Protein AF-A0A973HXK4-F1 (afdb_monomer)

Mean predicted aligned error: 11.87 Å

Solvent-accessible surface area (backbone atoms only — not comparable to full-atom values): 10483 Å² total; per-residue (Å²): 135,85,83,80,81,80,81,79,77,77,79,73,70,78,64,62,76,74,54,63,66,42,50,54,52,41,62,72,42,43,33,91,56,16,32,76,101,72,24,48,94,81,41,47,44,59,59,42,60,71,43,42,71,75,34,64,66,68,57,58,49,52,52,51,50,43,65,72,67,59,71,58,45,56,92,96,50,64,58,73,52,72,67,58,47,53,51,26,52,55,50,49,55,54,47,53,50,54,39,54,73,55,42,91,81,63,93,65,84,86,66,83,49,52,72,29,64,75,49,44,41,49,52,43,27,74,75,68,72,46,89,62,73,49,73,83,61,44,80,85,62,68,64,58,100,89,40,50,75,50,54,95,70,28,67,79,45,73,69,54,53,54,35,52,51,67,71,74,108

Structure (mmCIF, N/CA/C/O backbone):
data_AF-A0A973HXK4-F1
#
_entry.id   AF-A0A973HXK4-F1
#
loop_
_atom_site.group_PDB
_atom_site.id
_atom_site.type_symbol
_atom_site.label_atom_id
_atom_site.label_alt_id
_atom_site.label_comp_id
_atom_site.label_asym_id
_atom_site.label_entity_id
_atom_site.label_seq_id
_atom_site.pdbx_PDB_ins_code
_atom_site.Cartn_x
_atom_site.Cartn_y
_atom_site.Cartn_z
_atom_site.occupancy
_atom_site.B_iso_or_equiv
_atom_site.auth_seq_id
_atom_site.auth_comp_id
_atom_site.auth_asym_id
_atom_site.auth_atom_id
_atom_site.pdbx_PDB_model_num
ATOM 1 N N . MET A 1 1 ? 48.357 20.409 18.835 1.00 41.31 1 MET A N 1
ATOM 2 C CA . MET A 1 1 ? 47.429 19.420 18.252 1.00 41.31 1 MET A CA 1
ATOM 3 C C . MET A 1 1 ? 46.027 19.791 18.703 1.00 41.31 1 MET A C 1
ATOM 5 O O . MET A 1 1 ? 45.687 19.548 19.850 1.00 41.31 1 MET A O 1
ATOM 9 N N . LEU A 1 2 ? 45.282 20.510 17.860 1.00 41.03 2 LEU A N 1
ATOM 10 C CA . LEU A 1 2 ? 43.918 20.956 18.152 1.00 41.03 2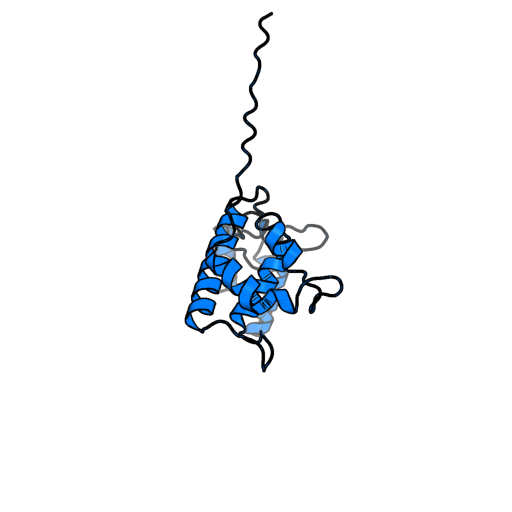 LEU A CA 1
ATOM 11 C C . LEU A 1 2 ? 42.960 19.812 17.804 1.00 41.03 2 LEU A C 1
ATOM 13 O O . LEU A 1 2 ? 42.792 19.491 16.630 1.00 41.03 2 LEU A O 1
ATOM 17 N N . ALA A 1 3 ? 42.384 19.173 18.819 1.00 43.53 3 ALA A N 1
ATOM 18 C CA . ALA A 1 3 ? 41.335 18.180 18.638 1.00 43.53 3 ALA A CA 1
ATOM 19 C C . ALA A 1 3 ? 40.039 18.906 18.246 1.00 43.53 3 ALA A C 1
ATOM 21 O O . ALA A 1 3 ? 39.42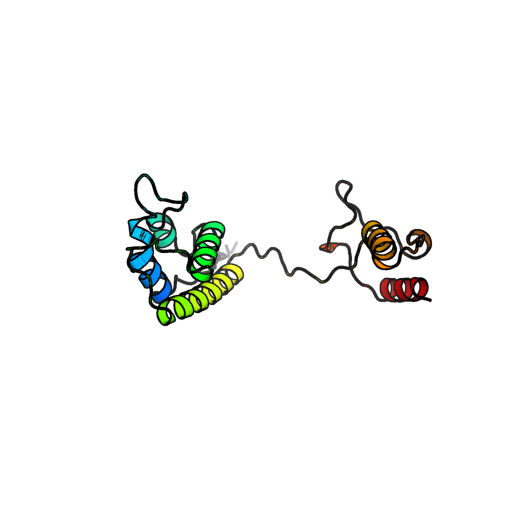6 19.578 19.072 1.00 43.53 3 ALA A O 1
ATOM 22 N N . SER A 1 4 ? 39.657 18.815 16.971 1.00 46.66 4 SER A N 1
ATOM 23 C CA . SER A 1 4 ? 38.332 19.241 16.515 1.00 46.66 4 SER A CA 1
ATOM 24 C C . SER A 1 4 ? 37.316 18.181 16.917 1.00 46.66 4 SER A C 1
ATOM 26 O O . SER A 1 4 ? 37.351 17.056 16.423 1.00 46.66 4 SER A O 1
ATOM 28 N N . LEU A 1 5 ? 36.430 18.549 17.838 1.00 48.84 5 LEU A N 1
ATOM 29 C CA . LEU A 1 5 ? 35.266 17.767 18.220 1.00 48.84 5 LEU A CA 1
ATOM 30 C C . LEU A 1 5 ? 34.224 17.910 17.098 1.00 48.84 5 LEU A C 1
ATOM 32 O O . LEU A 1 5 ? 33.599 18.959 16.960 1.00 48.84 5 LEU A O 1
ATOM 36 N N . VAL A 1 6 ? 34.077 16.887 16.255 1.00 49.81 6 VAL A N 1
ATOM 37 C CA . VAL A 1 6 ? 32.986 16.827 15.275 1.00 49.81 6 VAL A CA 1
ATOM 38 C C . VAL A 1 6 ? 31.720 16.443 16.034 1.00 49.81 6 VAL A C 1
ATOM 40 O O . VAL A 1 6 ? 31.573 15.308 16.480 1.00 49.81 6 VAL A O 1
ATOM 43 N N . LEU A 1 7 ? 30.825 17.412 16.219 1.00 44.09 7 LEU A N 1
ATOM 44 C CA . LEU A 1 7 ? 29.487 17.184 16.747 1.00 44.09 7 LEU A CA 1
ATOM 45 C C . LEU A 1 7 ? 28.665 16.506 15.642 1.00 44.09 7 LEU A C 1
ATOM 47 O O . LEU A 1 7 ? 28.187 17.165 14.721 1.00 44.09 7 LEU A O 1
ATOM 51 N N . ALA A 1 8 ? 28.558 15.179 15.691 1.00 45.34 8 ALA A N 1
ATOM 52 C CA . ALA A 1 8 ? 27.634 14.446 14.838 1.00 45.34 8 ALA A CA 1
ATOM 53 C C . ALA A 1 8 ? 26.208 14.753 15.314 1.00 45.34 8 ALA A C 1
ATOM 55 O O . ALA A 1 8 ? 25.745 14.200 16.309 1.00 45.34 8 ALA A O 1
ATOM 56 N N . ALA A 1 9 ? 25.527 15.676 14.635 1.00 42.88 9 ALA A N 1
ATOM 57 C CA . ALA A 1 9 ? 24.085 15.808 14.755 1.00 42.88 9 ALA A CA 1
ATOM 58 C C . ALA A 1 9 ? 23.460 14.533 14.174 1.00 42.88 9 ALA A C 1
ATOM 60 O O . ALA A 1 9 ? 23.413 14.348 12.959 1.00 42.88 9 ALA A O 1
ATOM 61 N N . THR A 1 10 ? 23.039 13.621 15.045 1.00 43.59 10 THR A N 1
ATOM 62 C CA . THR A 1 10 ? 22.142 12.531 14.672 1.00 43.59 10 THR A CA 1
ATOM 63 C C . THR A 1 10 ? 20.814 13.165 14.281 1.00 43.59 10 THR A C 1
ATOM 65 O O . THR A 1 10 ? 20.044 13.585 15.143 1.00 43.59 10 THR A O 1
ATOM 68 N N . LEU A 1 11 ? 20.575 13.298 12.978 1.00 45.41 11 LEU A N 1
ATOM 69 C CA . LEU A 1 11 ? 19.264 13.618 12.437 1.00 45.41 11 LEU A CA 1
ATOM 70 C C . LEU A 1 11 ? 18.391 12.376 12.657 1.00 45.41 11 LEU A C 1
ATOM 72 O O . LEU A 1 11 ? 18.353 11.484 11.816 1.00 45.41 11 LEU A O 1
ATOM 76 N N . THR A 1 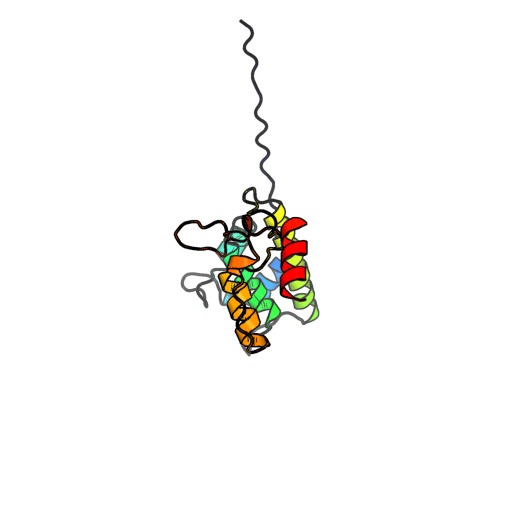12 ? 17.765 12.258 13.826 1.00 50.19 12 THR A N 1
ATOM 77 C CA . THR A 1 12 ? 16.632 11.346 13.979 1.00 50.19 12 THR A CA 1
ATOM 78 C C . THR A 1 12 ? 15.543 11.909 13.077 1.00 50.19 12 THR A C 1
ATOM 80 O O . THR A 1 12 ? 15.028 12.994 13.347 1.00 50.19 12 THR A O 1
ATOM 83 N N . ALA A 1 13 ? 15.273 11.249 11.951 1.00 57.16 13 ALA A N 1
ATOM 84 C CA . ALA A 1 13 ? 14.076 11.538 11.179 1.00 57.16 13 ALA A CA 1
ATOM 85 C C . ALA A 1 13 ? 12.895 11.251 12.110 1.00 57.16 13 ALA A C 1
ATOM 87 O O . ALA A 1 13 ? 12.653 10.100 12.462 1.00 57.16 13 ALA A O 1
ATOM 88 N N . ASP A 1 14 ? 12.256 12.310 12.598 1.00 76.62 14 ASP A N 1
ATOM 89 C CA . ASP A 1 14 ? 11.096 12.195 13.471 1.00 76.62 14 ASP A CA 1
ATOM 90 C C . ASP A 1 14 ? 9.957 11.679 12.590 1.00 76.62 14 ASP A C 1
ATOM 92 O O . ASP A 1 14 ? 9.516 12.369 11.663 1.00 76.62 14 ASP A O 1
ATOM 96 N N . LEU A 1 15 ? 9.577 10.414 12.776 1.00 86.56 15 LEU A N 1
ATOM 97 C CA . LEU A 1 15 ? 8.532 9.806 11.963 1.00 86.56 15 LEU A CA 1
ATOM 98 C C . LEU A 1 15 ? 7.206 10.539 12.232 1.00 86.56 15 LEU A C 1
ATOM 100 O O . LEU A 1 15 ? 6.942 10.951 13.365 1.00 86.56 15 LEU A O 1
ATOM 104 N N . PRO A 1 16 ? 6.351 10.730 11.212 1.00 90.69 16 PRO A N 1
ATOM 105 C CA . PRO A 1 16 ? 5.111 11.468 11.398 1.00 90.69 16 PRO A CA 1
ATOM 106 C C . PRO A 1 16 ? 4.200 10.737 12.398 1.00 90.69 16 PRO A C 1
ATOM 108 O O . PRO A 1 16 ? 4.017 9.523 12.274 1.00 90.69 16 PRO A O 1
ATOM 111 N N . PRO A 1 17 ? 3.566 11.439 13.353 1.00 93.19 17 PRO A N 1
ATOM 112 C CA . PRO A 1 17 ? 2.650 10.809 14.298 1.00 93.19 17 PRO A CA 1
ATOM 113 C C . PRO A 1 17 ? 1.375 10.326 13.596 1.00 93.19 17 PRO A C 1
ATOM 115 O O . PRO A 1 17 ? 0.920 10.937 12.623 1.00 93.19 17 PRO A O 1
ATOM 118 N N . LEU A 1 18 ? 0.776 9.249 14.114 1.00 95.38 18 LEU A N 1
ATOM 119 C CA . LEU A 1 18 ? -0.495 8.722 13.614 1.00 95.38 18 LEU A CA 1
ATOM 120 C C . LEU A 1 18 ? -1.599 9.800 13.711 1.00 95.38 18 LEU A C 1
ATOM 122 O O . LEU A 1 18 ? -1.752 10.423 14.765 1.00 95.38 18 LEU A O 1
ATOM 126 N N . PRO A 1 19 ? -2.408 10.030 12.657 1.00 96.56 19 PRO A N 1
ATOM 127 C CA . PRO A 1 19 ? -3.497 10.997 12.724 1.00 96.56 19 PRO A CA 1
ATOM 128 C C . PRO A 1 19 ? -4.550 10.583 13.759 1.00 96.56 19 PRO A C 1
ATOM 130 O O . PRO A 1 19 ? -5.057 9.462 13.709 1.00 96.56 19 PRO A O 1
ATOM 133 N N . SER A 1 20 ? -4.956 11.506 14.635 1.00 95.62 20 SER A N 1
ATOM 134 C CA . SER A 1 20 ? -5.909 11.219 15.721 1.00 95.62 20 SER A CA 1
ATOM 135 C C . SER A 1 20 ? -7.220 10.608 15.227 1.00 95.62 20 SER A C 1
ATOM 137 O O . SER A 1 20 ? -7.689 9.633 15.785 1.00 95.62 20 SER A O 1
ATOM 139 N N . GLN A 1 21 ? -7.762 11.097 14.112 1.00 94.62 21 GLN A N 1
ATOM 140 C CA . GLN A 1 21 ? -8.994 10.558 13.521 1.00 94.62 21 GLN A CA 1
ATOM 141 C C . GLN A 1 21 ? -8.857 9.090 13.087 1.00 94.62 21 GLN A C 1
ATOM 143 O O . GLN A 1 21 ? -9.827 8.338 13.145 1.00 94.62 21 GLN A O 1
ATOM 148 N N . VAL A 1 22 ? -7.665 8.674 12.641 1.00 97.12 22 VAL A N 1
ATOM 149 C CA . VAL A 1 22 ? -7.396 7.267 12.314 1.00 97.12 22 VAL A CA 1
ATOM 150 C C . VAL A 1 22 ? -7.372 6.449 13.602 1.00 97.12 22 VAL A C 1
ATOM 152 O O . VAL A 1 22 ? -8.038 5.419 13.666 1.00 97.12 22 VAL A O 1
ATOM 155 N N . ASN A 1 23 ? -6.683 6.945 14.635 1.00 96.81 23 ASN A N 1
ATOM 156 C CA . ASN A 1 23 ? -6.659 6.321 15.957 1.00 96.81 23 ASN A CA 1
ATOM 157 C C . ASN A 1 23 ? -8.074 6.152 16.534 1.00 96.81 23 ASN A C 1
ATOM 159 O O . ASN A 1 23 ? -8.469 5.044 16.877 1.00 96.81 23 ASN A O 1
ATOM 163 N N . ASP A 1 24 ? -8.877 7.217 16.533 1.00 96.31 24 ASP A N 1
ATOM 164 C CA . ASP A 1 24 ? -10.237 7.235 17.078 1.00 96.31 24 ASP A CA 1
ATOM 165 C C . ASP A 1 24 ? -11.143 6.190 16.408 1.00 96.31 24 ASP A C 1
ATOM 167 O O . ASP A 1 24 ? -11.932 5.510 17.075 1.00 96.31 24 ASP A O 1
ATOM 171 N N . VAL A 1 25 ? -11.029 6.037 15.080 1.00 96.94 25 VAL A N 1
ATOM 172 C CA . VAL A 1 25 ? -11.772 5.021 14.323 1.00 96.94 25 VAL A CA 1
ATOM 173 C C . VAL A 1 25 ? -11.309 3.614 14.697 1.00 96.94 25 VAL A C 1
ATOM 175 O O . VAL A 1 25 ? -12.158 2.738 14.886 1.00 96.94 25 VAL A O 1
ATOM 178 N N . ILE A 1 26 ? -10.003 3.385 14.827 1.00 96.75 26 ILE A N 1
ATOM 179 C CA . ILE A 1 26 ? -9.454 2.070 15.173 1.00 96.75 26 ILE A CA 1
ATOM 180 C C . ILE A 1 26 ? -9.832 1.691 16.614 1.00 96.75 26 ILE A C 1
ATOM 182 O O . ILE A 1 26 ? -10.374 0.605 16.835 1.00 96.75 26 ILE A O 1
ATOM 186 N N . GLU A 1 27 ? -9.644 2.588 17.580 1.00 96.44 27 GLU A N 1
ATOM 187 C CA . GLU A 1 27 ? -10.001 2.361 18.984 1.00 96.44 27 GLU A CA 1
ATOM 188 C C . GLU A 1 27 ? -11.498 2.089 19.159 1.00 96.44 27 GLU A C 1
ATOM 190 O O . GLU A 1 27 ? -11.898 1.130 19.821 1.00 96.44 27 GLU A O 1
ATOM 195 N N . SER A 1 28 ? -12.347 2.898 18.518 1.00 95.31 28 SER A N 1
ATOM 196 C CA . SER A 1 28 ? -13.798 2.830 18.721 1.00 95.31 28 SER A CA 1
ATOM 197 C C . SER A 1 28 ? -14.471 1.617 18.084 1.00 95.31 28 SER A C 1
ATOM 199 O O . SER A 1 28 ? -15.581 1.268 18.496 1.00 95.31 28 SER A O 1
ATOM 201 N N . ASN A 1 29 ? -13.866 1.032 17.046 1.00 96.25 29 ASN A N 1
ATOM 202 C CA . ASN A 1 29 ? -14.544 0.058 16.185 1.00 96.25 29 ASN A CA 1
ATOM 203 C C . ASN A 1 29 ? -13.768 -1.262 16.017 1.00 96.25 29 ASN A C 1
ATOM 205 O O . ASN A 1 29 ? -14.385 -2.284 15.720 1.00 96.25 29 ASN A O 1
ATOM 209 N N . CYS A 1 30 ? -12.445 -1.275 16.221 1.00 95.62 30 CYS A N 1
ATOM 210 C CA . CYS A 1 30 ? -11.590 -2.415 15.867 1.00 95.62 30 CYS A CA 1
ATOM 211 C C . CYS A 1 30 ? -10.954 -3.096 17.088 1.00 95.62 30 CYS A C 1
ATOM 213 O O . CYS A 1 30 ? -11.012 -4.326 17.193 1.00 95.62 30 CYS A O 1
ATOM 215 N N . VAL A 1 31 ? -10.389 -2.315 18.021 1.00 95.69 31 VAL A N 1
ATOM 216 C CA . VAL A 1 31 ? -9.538 -2.811 19.127 1.00 95.69 31 VAL A CA 1
ATOM 217 C C . VAL A 1 31 ? -10.206 -3.930 19.922 1.00 95.69 31 VAL A C 1
ATOM 219 O O . VAL A 1 31 ? -9.611 -4.983 20.108 1.00 95.69 31 VAL A O 1
ATOM 222 N N . ARG A 1 32 ? -11.496 -3.796 20.255 1.00 93.88 32 ARG A N 1
ATOM 223 C CA . ARG A 1 32 ? -12.251 -4.792 21.043 1.00 93.88 32 ARG A CA 1
ATOM 224 C C . ARG A 1 32 ? -12.138 -6.242 20.529 1.00 93.88 32 ARG A C 1
ATOM 226 O O . ARG A 1 32 ? -12.297 -7.176 21.306 1.00 93.88 32 ARG A O 1
ATOM 233 N N . CYS A 1 33 ? -11.958 -6.453 19.223 1.00 95.06 33 CYS A N 1
ATOM 234 C CA . CYS A 1 33 ? -11.816 -7.789 18.621 1.00 95.06 33 CYS A CA 1
ATOM 235 C C . CYS A 1 33 ? -10.375 -8.160 18.256 1.00 95.06 33 CYS A C 1
ATOM 237 O O . CYS A 1 33 ? -10.085 -9.339 18.042 1.00 95.06 33 CYS A O 1
ATOM 239 N N . HIS A 1 34 ? -9.508 -7.168 18.133 1.00 96.00 34 HIS A N 1
ATOM 240 C CA . HIS A 1 34 ? -8.171 -7.274 17.573 1.00 96.00 34 HIS A CA 1
ATOM 241 C C . HIS A 1 34 ? -7.144 -6.800 18.604 1.00 96.00 34 HIS A C 1
ATOM 243 O O . HIS A 1 34 ? -6.247 -6.048 18.265 1.00 96.00 34 HIS A O 1
ATOM 249 N N . SER A 1 35 ? -7.299 -7.189 19.869 1.00 94.19 35 SER A N 1
ATOM 250 C CA . SER A 1 35 ? -6.307 -6.942 20.919 1.00 94.19 35 SER A CA 1
ATOM 251 C C . SER A 1 35 ? -6.315 -8.048 21.981 1.00 94.19 35 SER A C 1
ATOM 253 O O . SER A 1 35 ? -7.145 -8.970 21.928 1.00 94.19 35 SER A O 1
ATOM 255 N N . GLY A 1 36 ? -5.380 -7.969 22.932 1.00 91.00 36 GLY A N 1
ATOM 256 C CA . GLY A 1 36 ? -5.242 -8.895 24.059 1.00 91.00 36 GLY A CA 1
ATOM 257 C C . GLY A 1 36 ? -4.614 -10.243 23.684 1.00 91.00 36 GLY A C 1
ATOM 258 O O . GLY A 1 36 ? -4.038 -10.406 22.619 1.00 91.00 36 GLY A O 1
ATOM 259 N N . ASP A 1 37 ? -4.760 -11.258 24.546 1.00 86.69 37 ASP A N 1
ATOM 260 C CA . ASP A 1 37 ? -4.022 -12.535 24.430 1.00 86.69 37 ASP A CA 1
ATOM 261 C C . ASP A 1 37 ? -4.272 -13.330 23.129 1.00 86.69 37 ASP A C 1
ATOM 263 O O . ASP A 1 37 ? -3.494 -14.223 22.778 1.00 86.69 37 ASP A O 1
ATOM 267 N N . LYS A 1 38 ? -5.404 -13.096 22.447 1.00 90.88 38 LYS A N 1
ATOM 268 C CA . LYS A 1 38 ? -5.817 -13.824 21.231 1.00 90.88 38 LYS A CA 1
ATOM 269 C C . LYS A 1 38 ? -6.531 -12.892 20.245 1.00 90.88 38 LYS A C 1
ATOM 271 O O . LYS A 1 38 ? -7.745 -13.033 20.050 1.00 90.88 38 LYS A O 1
ATOM 276 N N . PRO A 1 39 ? -5.802 -11.967 19.606 1.00 93.69 39 PRO A N 1
ATOM 277 C CA . PRO A 1 39 ? -6.403 -11.007 18.700 1.00 93.69 39 PRO A CA 1
ATOM 278 C C . PRO A 1 39 ? -6.916 -11.717 17.442 1.00 93.69 39 PRO A C 1
ATOM 280 O O . PRO A 1 39 ? -6.252 -12.589 16.867 1.00 93.69 39 PRO A O 1
ATOM 283 N N . LYS A 1 40 ? -8.120 -11.359 16.982 1.00 91.50 40 LYS A N 1
ATOM 284 C CA . LYS A 1 40 ? -8.654 -11.921 15.734 1.00 91.50 40 LYS A CA 1
ATOM 285 C C . LYS A 1 40 ? -7.780 -11.515 14.548 1.00 91.50 40 LYS A C 1
ATOM 287 O O . LYS A 1 40 ? -7.161 -10.456 14.535 1.00 91.50 40 LYS A O 1
ATOM 292 N N . GLY A 1 41 ? -7.712 -12.378 13.536 1.00 88.06 41 GLY A N 1
ATOM 293 C CA . GLY A 1 41 ? -6.913 -12.115 12.334 1.00 88.06 41 GLY A CA 1
ATOM 294 C C . GLY A 1 41 ? -5.399 -12.025 12.571 1.00 88.06 41 GLY A C 1
ATOM 295 O O . GLY A 1 41 ? -4.691 -11.644 11.647 1.00 88.06 41 GLY A O 1
ATOM 296 N N . GLY A 1 42 ? -4.909 -12.373 13.771 1.00 90.38 42 GLY A N 1
ATOM 297 C CA . GLY A 1 42 ? -3.485 -12.306 14.111 1.00 90.38 42 GLY A CA 1
ATOM 298 C C . GLY A 1 42 ? -2.919 -10.884 14.122 1.00 90.38 42 GLY A C 1
ATOM 299 O O . GLY A 1 42 ? -1.739 -10.719 13.841 1.00 90.38 42 GLY A O 1
ATOM 300 N N . LEU A 1 43 ? -3.758 -9.878 14.389 1.00 94.25 43 LEU A N 1
ATOM 301 C CA . LEU A 1 43 ? -3.389 -8.462 14.398 1.00 94.25 43 LEU A CA 1
ATOM 302 C C . LEU A 1 43 ? -3.728 -7.861 15.762 1.00 94.25 43 LEU A C 1
ATOM 304 O O . LEU A 1 43 ? -4.911 -7.708 16.063 1.00 94.25 43 LEU A O 1
ATOM 308 N N . ASP A 1 44 ? -2.709 -7.544 16.559 1.00 96.44 44 ASP A N 1
ATOM 309 C CA . ASP A 1 44 ? -2.871 -6.878 17.853 1.00 96.44 44 ASP A CA 1
ATOM 310 C C . ASP A 1 44 ? -2.780 -5.357 17.691 1.00 96.44 44 ASP A C 1
ATOM 312 O O . ASP A 1 44 ? -1.704 -4.780 17.557 1.00 96.44 44 ASP A O 1
ATOM 316 N N . LEU A 1 45 ? -3.934 -4.704 17.671 1.00 96.88 45 LEU A N 1
ATOM 317 C CA . LEU A 1 45 ? -4.057 -3.268 17.482 1.00 96.88 45 LEU A CA 1
ATOM 318 C C . LEU A 1 45 ? -3.608 -2.464 18.699 1.00 96.88 45 LEU A C 1
ATOM 320 O O . LEU A 1 45 ? -3.318 -1.291 18.520 1.00 96.88 45 LEU A O 1
ATOM 324 N N . GLU A 1 46 ? -3.524 -3.041 19.902 1.00 95.44 46 GLU A N 1
ATOM 325 C CA . GLU A 1 46 ? -2.931 -2.312 21.033 1.00 95.44 46 GLU A CA 1
ATOM 326 C C . GLU A 1 46 ? -1.438 -2.092 20.783 1.00 95.44 46 GLU A C 1
ATOM 328 O O . GLU A 1 46 ? -0.971 -0.958 20.856 1.00 95.44 46 GLU A O 1
ATOM 333 N N . VAL A 1 47 ? -0.733 -3.144 20.358 1.00 95.50 47 VAL A N 1
ATOM 334 C CA . VAL A 1 47 ? 0.690 -3.069 19.996 1.00 95.50 47 VAL A CA 1
ATOM 335 C C . VAL A 1 47 ? 0.900 -2.167 18.779 1.00 95.50 47 VAL A C 1
ATOM 337 O O . VAL A 1 47 ? 1.738 -1.275 18.810 1.00 95.50 47 VAL A O 1
ATOM 340 N N . VAL A 1 48 ? 0.103 -2.335 17.716 1.00 96.69 48 VAL A N 1
ATOM 341 C CA . VAL A 1 48 ? 0.256 -1.525 16.491 1.00 96.69 48 VAL A CA 1
ATOM 342 C C . VAL A 1 48 ? 0.010 -0.034 16.749 1.00 96.69 48 VAL A C 1
ATOM 344 O O . VAL A 1 48 ? 0.699 0.805 16.171 1.00 96.69 48 VAL A O 1
ATOM 347 N N . LEU A 1 49 ? -0.971 0.318 17.589 1.00 96.38 49 LEU A N 1
ATOM 348 C CA . LEU A 1 49 ? -1.240 1.716 17.936 1.00 96.38 49 LEU A CA 1
ATOM 349 C C . LEU A 1 49 ? -0.167 2.298 18.866 1.00 96.38 49 LEU A C 1
ATOM 351 O O . LEU A 1 49 ? 0.171 3.470 18.708 1.00 96.38 49 LEU A O 1
ATOM 355 N N . GLU A 1 50 ? 0.372 1.500 19.793 1.00 95.12 50 GLU A N 1
ATOM 356 C CA . GLU A 1 50 ? 1.484 1.900 20.665 1.00 95.12 50 GLU A CA 1
ATOM 357 C C . GLU A 1 50 ? 2.762 2.170 19.859 1.00 95.12 50 GLU A C 1
ATOM 359 O O . GLU A 1 50 ? 3.367 3.233 20.006 1.00 95.12 50 GLU A O 1
ATOM 364 N N . ASP A 1 51 ? 3.124 1.251 18.962 1.00 95.06 51 ASP A N 1
ATOM 365 C CA . ASP A 1 51 ? 4.298 1.375 18.094 1.00 95.06 51 ASP A CA 1
ATOM 366 C C . ASP A 1 51 ? 4.113 2.474 17.033 1.00 95.06 51 ASP A C 1
ATOM 368 O O . ASP A 1 51 ? 5.071 3.104 16.579 1.00 95.06 51 ASP A O 1
ATOM 372 N N . GLY A 1 52 ? 2.872 2.723 16.605 1.00 94.31 52 GLY A N 1
ATOM 373 C CA . GLY A 1 52 ? 2.529 3.802 15.689 1.00 94.31 52 GLY A CA 1
ATOM 374 C C . GLY A 1 52 ? 3.337 3.747 14.388 1.00 94.31 52 GLY A C 1
ATOM 375 O O . GLY A 1 52 ? 3.187 2.843 13.565 1.00 94.31 52 GLY A O 1
ATOM 376 N N . ALA A 1 53 ? 4.192 4.748 14.181 1.00 93.62 53 ALA A N 1
ATOM 377 C CA . ALA A 1 53 ? 5.037 4.854 12.994 1.00 93.62 53 ALA A CA 1
ATOM 378 C C . ALA A 1 53 ? 6.146 3.785 12.916 1.00 93.62 53 ALA A C 1
ATOM 380 O O . ALA A 1 53 ? 6.611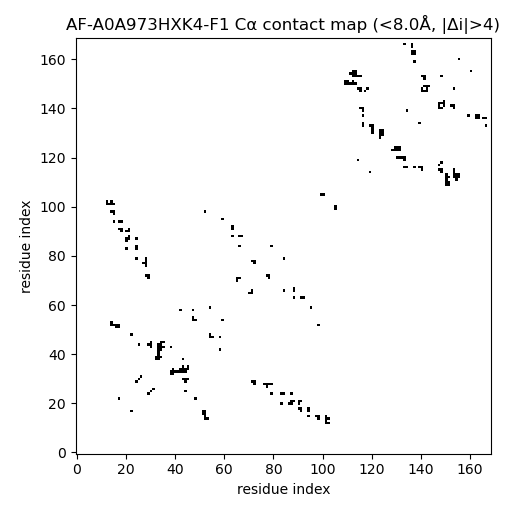 3.471 11.812 1.00 93.62 53 ALA A O 1
ATOM 381 N N . ASP A 1 54 ? 6.546 3.225 14.057 1.00 92.75 54 ASP A N 1
ATOM 382 C CA . ASP A 1 54 ? 7.568 2.182 14.162 1.00 92.75 54 ASP A CA 1
ATOM 383 C C . ASP A 1 54 ? 7.002 0.770 13.940 1.00 92.75 54 ASP A C 1
ATOM 385 O O . ASP A 1 54 ? 7.769 -0.167 13.711 1.00 92.75 54 ASP A O 1
ATOM 389 N N . ALA A 1 55 ? 5.673 0.616 13.916 1.00 94.00 55 ALA A N 1
ATOM 390 C CA . ALA A 1 55 ? 5.030 -0.667 13.650 1.00 94.00 55 ALA A CA 1
ATOM 391 C C . ALA A 1 55 ? 5.357 -1.208 12.241 1.00 94.00 55 ALA A C 1
ATOM 393 O O . ALA A 1 55 ? 5.782 -0.480 11.324 1.00 94.00 55 ALA A O 1
ATOM 394 N N . ASP A 1 56 ? 5.104 -2.506 12.043 1.00 92.00 56 ASP A N 1
ATOM 395 C CA . ASP A 1 56 ? 5.245 -3.145 10.736 1.00 92.00 56 ASP A CA 1
ATOM 396 C C . ASP A 1 56 ? 4.292 -2.495 9.712 1.00 92.00 56 ASP A C 1
ATOM 398 O O . ASP A 1 56 ? 3.085 -2.346 9.926 1.00 92.00 56 ASP A O 1
ATOM 402 N N . LEU A 1 57 ? 4.836 -2.112 8.554 1.00 90.69 57 LEU A N 1
ATOM 403 C CA . LEU A 1 57 ? 4.052 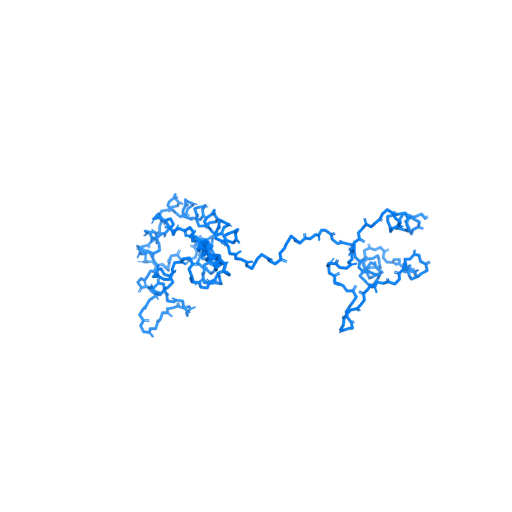-1.545 7.456 1.00 90.69 57 LEU A CA 1
ATOM 404 C C . LEU A 1 57 ? 3.019 -2.537 6.918 1.00 90.69 57 LEU A C 1
ATOM 406 O O . LEU A 1 57 ? 1.990 -2.118 6.380 1.00 90.69 57 LEU A O 1
ATOM 410 N N . GLU A 1 58 ? 3.272 -3.840 7.043 1.00 92.31 58 GLU A N 1
ATOM 411 C CA . GLU A 1 58 ? 2.311 -4.861 6.648 1.00 92.31 58 GLU A CA 1
ATOM 412 C C . GLU A 1 58 ? 1.032 -4.793 7.495 1.00 92.31 58 GLU A C 1
ATOM 414 O O . GLU A 1 58 ? -0.068 -4.965 6.962 1.00 92.31 58 GLU A O 1
ATOM 419 N N . ASP A 1 59 ? 1.137 -4.452 8.776 1.00 95.56 59 ASP A N 1
ATOM 420 C CA . ASP A 1 59 ? -0.021 -4.317 9.656 1.00 95.56 59 ASP A CA 1
ATOM 421 C C . ASP A 1 59 ? -0.845 -3.071 9.320 1.00 95.56 59 ASP A C 1
ATOM 423 O O . ASP A 1 59 ? -2.066 -3.162 9.148 1.00 95.56 59 ASP A O 1
ATOM 427 N N . TRP A 1 60 ? -0.190 -1.938 9.053 1.00 95.56 60 TRP A N 1
ATOM 428 C CA . TRP A 1 60 ? -0.867 -0.749 8.523 1.00 95.56 60 TRP A CA 1
ATOM 429 C C . TRP A 1 60 ? -1.548 -1.006 7.176 1.00 95.56 60 TRP A C 1
ATOM 431 O O . TRP A 1 60 ? -2.661 -0.526 6.932 1.00 95.56 60 TRP A O 1
ATOM 441 N N . ARG A 1 61 ? -0.935 -1.823 6.313 1.00 93.94 61 ARG A N 1
ATOM 442 C CA . ARG A 1 61 ? -1.533 -2.246 5.041 1.00 93.94 61 ARG A CA 1
ATOM 443 C C . ARG A 1 61 ? -2.779 -3.109 5.250 1.00 93.94 61 ARG A C 1
ATOM 445 O O . ARG A 1 61 ? -3.763 -2.916 4.532 1.00 93.94 61 ARG A O 1
ATOM 452 N N . LYS A 1 62 ? -2.773 -4.036 6.216 1.00 94.94 62 LYS A N 1
ATOM 453 C CA . LYS A 1 62 ? -3.960 -4.837 6.575 1.00 94.94 62 LYS A CA 1
ATOM 454 C C . LYS A 1 62 ? -5.095 -3.936 7.062 1.00 94.94 62 LYS A C 1
ATOM 456 O O . LYS A 1 62 ? -6.215 -4.065 6.572 1.00 94.94 62 LYS A O 1
ATOM 461 N N . ILE A 1 63 ? -4.802 -2.986 7.954 1.00 95.75 63 ILE A N 1
ATOM 462 C CA . ILE A 1 63 ? -5.785 -2.014 8.464 1.00 95.75 63 ILE A CA 1
ATOM 463 C C . ILE A 1 63 ? -6.394 -1.216 7.308 1.00 95.75 63 ILE A C 1
ATOM 465 O O . ILE A 1 63 ? -7.617 -1.118 7.187 1.00 95.75 63 ILE A O 1
ATOM 469 N N . GLN A 1 64 ? -5.555 -0.701 6.408 1.00 95.44 64 GLN A N 1
ATOM 470 C CA . GLN A 1 64 ? -6.007 0.033 5.233 1.00 95.44 64 GLN A CA 1
ATOM 471 C C . GLN A 1 64 ? -6.903 -0.827 4.328 1.00 95.44 64 GLN A C 1
ATOM 473 O O . GLN A 1 64 ? -7.936 -0.347 3.857 1.00 95.44 64 GLN A O 1
ATOM 478 N N . LEU A 1 65 ? -6.539 -2.087 4.071 1.00 94.88 65 LEU A N 1
ATOM 479 C CA . LEU A 1 65 ? -7.341 -3.010 3.262 1.00 94.88 65 LEU A CA 1
ATOM 480 C C . LEU A 1 65 ? -8.729 -3.225 3.878 1.00 94.88 65 LEU A C 1
ATOM 482 O O . LEU A 1 65 ? -9.737 -3.110 3.182 1.00 94.88 65 LEU A O 1
ATOM 486 N N . VAL A 1 66 ? -8.778 -3.476 5.186 1.00 94.50 66 VAL A N 1
ATOM 487 C CA . VAL A 1 66 ? -10.025 -3.700 5.921 1.00 94.50 66 VAL A CA 1
ATOM 488 C C . VAL A 1 66 ? -10.913 -2.456 5.888 1.00 94.50 66 VAL A C 1
ATOM 490 O O . VAL A 1 66 ? -12.090 -2.565 5.540 1.00 94.50 66 VAL A O 1
ATOM 493 N N . LEU A 1 67 ? -10.356 -1.268 6.145 1.00 95.19 67 LEU A N 1
ATOM 494 C CA . LEU A 1 67 ? -11.101 -0.008 6.054 1.00 95.19 67 LEU A CA 1
ATOM 495 C C . LEU A 1 67 ? -11.691 0.213 4.654 1.00 95.19 67 LEU A C 1
ATOM 497 O O . LEU A 1 67 ? -12.854 0.597 4.542 1.00 95.19 67 LEU A O 1
ATOM 501 N N . ASN A 1 68 ? -10.924 -0.064 3.593 1.00 95.62 68 ASN A N 1
ATOM 502 C CA . ASN A 1 68 ? -11.404 0.066 2.212 1.00 95.62 68 ASN A CA 1
ATOM 503 C C . ASN A 1 68 ? -12.498 -0.948 1.864 1.00 95.62 68 ASN A C 1
ATOM 505 O O . ASN A 1 68 ? -13.420 -0.612 1.125 1.00 95.62 68 ASN A O 1
ATOM 509 N N . SER A 1 69 ? -12.397 -2.177 2.374 1.00 94.44 69 SER A N 1
ATOM 510 C CA . SER A 1 69 ? -13.387 -3.226 2.104 1.00 94.44 69 SER A CA 1
ATOM 511 C C . SER A 1 69 ? -14.749 -2.925 2.734 1.00 94.44 69 SER A C 1
ATOM 513 O O . SER A 1 69 ? -15.782 -3.293 2.184 1.00 94.44 69 SER A O 1
ATOM 515 N N . GLY A 1 70 ? -14.758 -2.256 3.894 1.00 92.31 70 GLY A N 1
ATOM 516 C CA . GLY A 1 70 ? -15.968 -2.056 4.690 1.00 92.31 70 GLY A CA 1
ATOM 517 C C . GLY A 1 70 ? -16.570 -3.348 5.259 1.00 92.31 70 GLY A C 1
ATOM 518 O O . GLY A 1 70 ? -17.680 -3.298 5.777 1.00 92.31 70 GLY A O 1
ATOM 519 N N . GLU A 1 71 ? -15.866 -4.485 5.173 1.00 89.25 71 GLU A N 1
ATOM 520 C CA . GLU A 1 71 ? -16.325 -5.787 5.689 1.00 89.25 71 GLU A CA 1
ATOM 521 C C . GLU A 1 71 ? -16.272 -5.876 7.220 1.00 89.25 71 GLU A C 1
ATOM 523 O O . GLU A 1 71 ? -16.929 -6.725 7.820 1.00 89.25 71 GLU A O 1
ATOM 528 N N . MET A 1 72 ? -15.488 -5.000 7.850 1.00 93.50 72 MET A N 1
ATOM 529 C CA . MET A 1 72 ? -15.408 -4.866 9.299 1.00 93.50 72 MET A CA 1
ATOM 530 C C . MET A 1 72 ? -16.009 -3.535 9.751 1.00 93.50 72 MET A C 1
ATOM 532 O O . MET A 1 72 ? -15.876 -2.528 9.045 1.00 93.50 72 MET A O 1
ATOM 536 N N . PRO A 1 73 ? -16.552 -3.480 10.976 1.00 93.75 73 PRO A N 1
ATOM 537 C CA . PRO A 1 73 ? -16.714 -4.586 11.939 1.00 93.75 73 PRO A CA 1
ATOM 538 C C . PRO A 1 73 ? -17.813 -5.598 11.548 1.00 93.75 73 PRO A C 1
ATOM 540 O O . PRO A 1 73 ? -18.638 -5.285 10.690 1.00 93.75 73 PRO A O 1
ATOM 543 N N . PRO A 1 74 ? -17.838 -6.809 12.146 1.00 91.94 74 PRO A N 1
ATOM 544 C CA . PRO A 1 74 ? -18.860 -7.809 11.841 1.00 91.94 74 PRO A CA 1
ATOM 545 C C . PRO A 1 74 ? -20.263 -7.331 12.234 1.00 91.94 74 PRO A C 1
ATOM 547 O O . PRO A 1 74 ? -20.433 -6.415 13.040 1.00 91.94 74 PRO A O 1
ATOM 550 N N . GLU A 1 75 ? -21.284 -7.983 11.681 1.00 90.88 75 GLU A N 1
ATOM 551 C CA . GLU A 1 75 ? -22.678 -7.618 11.934 1.00 90.88 75 GLU A CA 1
ATOM 552 C C . GLU A 1 75 ? -23.009 -7.617 13.437 1.00 90.88 75 GLU A C 1
ATOM 554 O O . GLU A 1 75 ? -22.606 -8.508 14.188 1.00 90.88 75 GLU A O 1
ATOM 559 N N . GLY A 1 76 ? -23.742 -6.594 13.878 1.00 88.88 76 GLY A N 1
ATOM 560 C CA . GLY A 1 76 ? -24.073 -6.378 15.288 1.00 88.88 76 GLY A CA 1
ATOM 561 C C . GLY A 1 76 ? -23.024 -5.588 16.074 1.00 88.88 76 GLY A C 1
ATOM 562 O O . GLY A 1 76 ? -23.296 -5.205 17.210 1.00 88.88 76 GLY A O 1
ATOM 563 N N . GLU A 1 77 ? -21.868 -5.289 15.479 1.00 94.00 77 GLU A N 1
ATOM 564 C CA . GLU A 1 77 ? -20.853 -4.433 16.086 1.00 94.00 77 GLU A CA 1
ATOM 565 C C . GLU A 1 77 ? -20.943 -2.982 15.616 1.00 94.00 77 GLU A C 1
ATOM 567 O O . GLU A 1 77 ? -21.486 -2.661 14.556 1.00 94.00 77 GLU A O 1
ATOM 572 N N . LYS A 1 78 ? -20.412 -2.074 16.440 1.00 92.81 78 LYS A N 1
ATOM 573 C CA . LYS A 1 78 ? -20.383 -0.645 16.131 1.00 92.81 78 LYS A CA 1
ATOM 574 C C . LYS A 1 78 ? -19.461 -0.405 14.937 1.00 92.81 78 LYS A C 1
ATOM 576 O O . LYS A 1 78 ? -18.252 -0.539 15.072 1.00 92.81 78 LYS A O 1
ATOM 581 N N . ALA A 1 79 ? -20.035 -0.027 13.801 1.00 92.69 79 ALA A N 1
ATOM 582 C CA . ALA A 1 79 ? -19.286 0.382 12.621 1.00 92.69 79 ALA A CA 1
ATOM 583 C C . ALA A 1 79 ? -19.027 1.900 12.613 1.00 92.69 79 ALA A C 1
ATOM 585 O O . ALA A 1 79 ? -19.873 2.667 13.093 1.00 92.69 79 ALA A O 1
ATOM 586 N N . PRO A 1 80 ? -17.903 2.359 12.029 1.00 94.62 80 PRO A N 1
ATOM 587 C CA . PRO A 1 80 ? -17.690 3.778 11.779 1.00 94.62 80 PRO A CA 1
ATOM 588 C C . PRO A 1 80 ? -18.741 4.310 10.801 1.00 94.62 80 PRO A C 1
ATOM 590 O O . PRO A 1 80 ? -19.237 3.582 9.933 1.00 94.62 80 PRO A O 1
ATOM 593 N N . THR A 1 81 ? -19.069 5.599 10.911 1.00 95.44 81 THR A N 1
ATOM 594 C CA . THR A 1 81 ? -19.938 6.231 9.914 1.00 95.44 81 THR A CA 1
ATOM 595 C C . THR A 1 81 ? -19.243 6.238 8.545 1.00 95.44 81 THR A C 1
ATOM 597 O O . THR A 1 81 ? -18.009 6.211 8.486 1.00 95.44 81 THR A O 1
ATOM 600 N N . PRO A 1 82 ? -19.988 6.290 7.424 1.00 94.88 82 PRO A N 1
ATOM 601 C CA . PRO A 1 82 ? -19.372 6.359 6.099 1.00 94.88 82 PRO A CA 1
ATOM 602 C C . PRO A 1 82 ? -18.372 7.516 5.962 1.00 94.88 82 PRO A C 1
ATOM 604 O O . PRO A 1 82 ? -17.280 7.310 5.442 1.00 94.88 82 PRO A O 1
ATOM 607 N N . GLY A 1 83 ? -18.708 8.693 6.506 1.00 96.50 83 GLY A N 1
ATOM 608 C CA . GLY A 1 83 ? -17.834 9.866 6.483 1.00 96.50 83 GLY A CA 1
ATOM 609 C C . GLY A 1 83 ? -16.565 9.684 7.316 1.00 96.50 83 GLY A C 1
ATOM 610 O O . GLY A 1 83 ? -15.474 9.964 6.825 1.00 96.50 83 GLY A O 1
ATOM 611 N N . ASP A 1 84 ? -16.682 9.151 8.537 1.00 96.38 84 ASP A N 1
ATOM 612 C CA . ASP A 1 84 ? -15.509 8.897 9.389 1.00 96.38 84 ASP A CA 1
ATOM 613 C C . ASP A 1 84 ? -14.582 7.858 8.756 1.00 96.38 84 ASP A C 1
ATOM 615 O O . ASP A 1 84 ? -13.361 8.012 8.776 1.00 96.38 84 ASP A O 1
ATOM 619 N N . ARG A 1 85 ? -15.155 6.815 8.142 1.00 96.19 85 ARG A N 1
ATOM 620 C CA . ARG A 1 85 ? -14.388 5.782 7.440 1.00 96.19 85 ARG A CA 1
ATOM 621 C C . ARG A 1 85 ? -13.642 6.362 6.241 1.00 96.19 85 ARG A C 1
ATOM 623 O O . ARG A 1 85 ? -12.449 6.111 6.099 1.00 96.19 85 ARG A O 1
ATOM 630 N N . GLU A 1 86 ? -14.316 7.134 5.391 1.0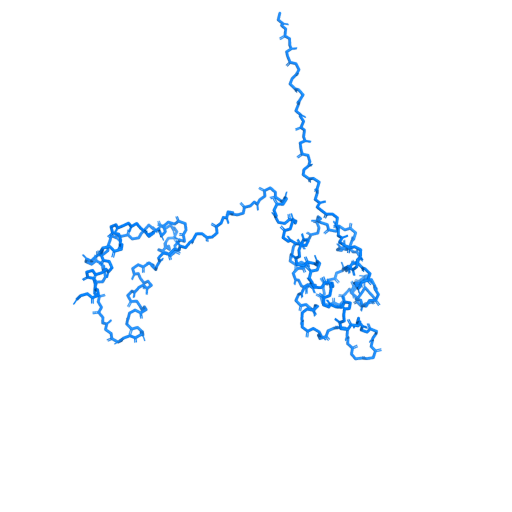0 97.12 86 GLU A N 1
ATOM 631 C CA . GLU A 1 86 ? -13.699 7.776 4.222 1.00 97.12 86 GLU A CA 1
ATOM 632 C C . GLU A 1 86 ? -12.572 8.730 4.630 1.00 97.12 86 GLU A C 1
ATOM 634 O O . GLU A 1 86 ? -11.478 8.689 4.057 1.00 97.12 86 GLU A O 1
ATOM 639 N N . GLN A 1 87 ? -12.798 9.534 5.671 1.00 97.19 87 GLN A N 1
ATOM 640 C CA . GLN A 1 87 ? -11.787 10.448 6.187 1.00 97.19 87 GLN A CA 1
ATOM 641 C C . GLN A 1 87 ? -10.591 9.693 6.783 1.00 97.19 87 GLN A C 1
ATOM 643 O O . GLN A 1 87 ? -9.444 10.047 6.501 1.00 97.19 87 GLN A O 1
ATOM 648 N N . ALA A 1 88 ? -10.834 8.626 7.551 1.00 97.06 88 ALA A N 1
ATOM 649 C CA . ALA A 1 88 ? -9.779 7.779 8.099 1.00 97.06 88 ALA A CA 1
ATOM 650 C C . ALA A 1 88 ? -8.953 7.107 6.994 1.00 97.06 88 ALA A C 1
ATOM 652 O O . ALA A 1 88 ? -7.727 7.117 7.070 1.00 97.06 88 ALA A O 1
ATOM 653 N N . ILE A 1 89 ? -9.587 6.598 5.931 1.00 97.25 89 ILE A N 1
ATOM 654 C CA . ILE A 1 89 ? -8.883 6.032 4.768 1.00 97.25 89 ILE A CA 1
ATOM 655 C C . ILE A 1 89 ? -7.972 7.081 4.130 1.00 97.25 89 ILE A C 1
ATOM 657 O O . ILE A 1 89 ? -6.794 6.808 3.895 1.00 97.25 89 ILE A O 1
ATOM 661 N N . SER A 1 90 ? -8.498 8.278 3.859 1.00 97.88 90 SER A N 1
ATOM 662 C CA . SER A 1 90 ? -7.733 9.365 3.240 1.00 97.88 90 SER A CA 1
ATOM 663 C C . SER A 1 90 ? -6.537 9.780 4.102 1.00 97.88 90 SER A C 1
ATOM 665 O O . SER A 1 90 ? -5.414 9.913 3.606 1.00 97.88 90 SER A O 1
ATOM 667 N N . ASN A 1 91 ? -6.753 9.941 5.408 1.00 97.69 91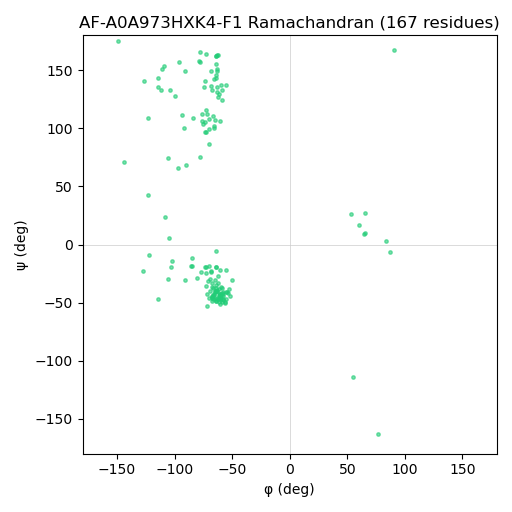 ASN A N 1
ATOM 668 C CA . ASN A 1 91 ? -5.708 10.340 6.345 1.00 97.69 91 ASN A CA 1
ATOM 669 C C . ASN A 1 91 ? -4.643 9.253 6.511 1.00 97.69 91 ASN A C 1
ATOM 671 O O . ASN A 1 91 ? -3.456 9.566 6.460 1.00 97.69 91 ASN A O 1
ATOM 675 N N . LEU A 1 92 ? -5.049 7.987 6.647 1.00 97.38 92 LEU A N 1
ATOM 676 C CA . LEU A 1 92 ? -4.133 6.852 6.748 1.00 97.38 92 LEU A CA 1
ATOM 677 C C . LEU A 1 92 ? -3.275 6.734 5.485 1.00 97.38 92 LEU A C 1
ATOM 679 O O . LEU A 1 92 ? -2.059 6.603 5.574 1.00 97.38 92 LEU A O 1
ATOM 683 N N . GLN A 1 93 ? -3.881 6.866 4.303 1.00 96.25 93 GLN A N 1
ATOM 684 C CA . GLN A 1 93 ? -3.155 6.880 3.031 1.00 96.25 93 GLN A CA 1
ATOM 685 C C . GLN A 1 93 ? -2.111 7.996 2.961 1.00 96.25 93 GLN A C 1
ATOM 687 O O . GLN A 1 93 ? -1.002 7.782 2.474 1.00 96.25 93 GLN A O 1
ATOM 692 N N . HIS A 1 94 ? -2.469 9.204 3.397 1.00 96.38 94 HIS A N 1
ATOM 693 C CA . HIS A 1 94 ? -1.545 10.331 3.389 1.00 96.38 94 HIS A CA 1
ATOM 694 C C . HIS A 1 94 ? -0.417 10.164 4.408 1.00 96.38 94 HIS A C 1
ATOM 696 O O . HIS A 1 94 ? 0.730 10.483 4.100 1.00 96.38 94 HIS A O 1
ATOM 702 N N . TRP A 1 95 ? -0.733 9.647 5.590 1.00 95.88 95 TRP A N 1
ATOM 703 C CA . TRP A 1 95 ? 0.236 9.393 6.643 1.00 95.88 95 TRP A CA 1
ATOM 704 C C . TRP A 1 95 ? 1.221 8.282 6.267 1.00 95.88 95 TRP A C 1
ATOM 706 O O . TRP A 1 95 ? 2.421 8.500 6.372 1.00 95.88 95 TRP A O 1
ATOM 716 N N . VAL A 1 96 ? 0.756 7.155 5.712 1.00 93.56 96 VAL A N 1
ATOM 717 C CA . VAL A 1 96 ? 1.644 6.079 5.228 1.00 93.56 96 VAL A CA 1
ATOM 718 C C . VAL A 1 96 ? 2.599 6.590 4.145 1.00 93.56 96 VAL A C 1
ATOM 720 O O . VAL A 1 96 ? 3.765 6.212 4.142 1.00 93.56 96 VAL A O 1
ATOM 723 N N . ARG A 1 97 ? 2.155 7.485 3.248 1.00 91.12 97 ARG A N 1
ATOM 724 C CA . ARG A 1 97 ? 3.063 8.116 2.270 1.00 91.12 97 ARG A CA 1
ATOM 725 C C . ARG A 1 97 ? 4.169 8.922 2.951 1.00 91.12 97 ARG A C 1
ATOM 727 O O . ARG A 1 97 ? 5.331 8.709 2.635 1.00 91.12 97 ARG A O 1
ATOM 734 N N . GLN A 1 98 ? 3.817 9.783 3.906 1.00 91.56 98 GLN A N 1
ATOM 735 C CA . GLN A 1 98 ? 4.804 10.558 4.669 1.00 91.56 98 GLN A CA 1
ATOM 736 C C . GLN A 1 98 ? 5.749 9.652 5.464 1.00 91.56 98 GLN A C 1
ATOM 738 O O . GLN A 1 98 ? 6.943 9.920 5.543 1.00 91.56 98 GLN A O 1
ATOM 743 N N . LEU A 1 99 ? 5.225 8.562 6.029 1.00 90.38 99 LEU A N 1
ATOM 744 C CA . LEU A 1 99 ? 6.013 7.581 6.760 1.00 90.38 99 LEU A CA 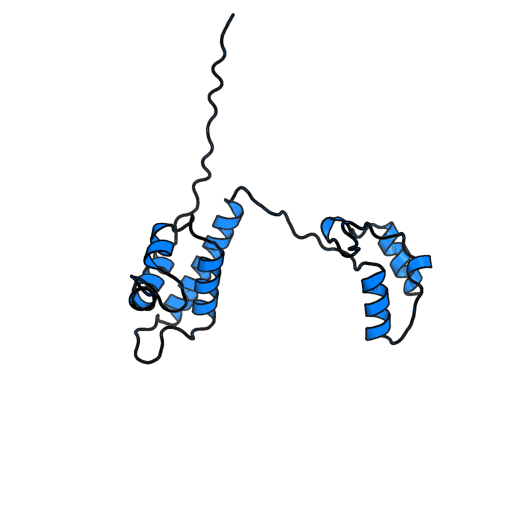1
ATOM 745 C C . LEU A 1 99 ? 7.058 6.921 5.854 1.00 90.38 99 LEU A C 1
ATOM 747 O O . LEU A 1 99 ? 8.221 6.831 6.231 1.00 90.38 99 LEU A O 1
ATOM 751 N N . LEU A 1 100 ? 6.660 6.495 4.654 1.00 86.88 100 LEU A N 1
ATOM 752 C CA . LEU A 1 100 ? 7.568 5.903 3.669 1.00 86.88 100 LEU A CA 1
ATOM 753 C C . LEU A 1 100 ? 8.627 6.900 3.183 1.00 86.88 100 LEU A C 1
ATOM 755 O O . LEU A 1 100 ? 9.783 6.523 3.051 1.00 86.88 100 LEU A O 1
ATOM 759 N N . GLU A 1 101 ? 8.253 8.163 2.963 1.00 85.88 101 GLU A N 1
ATOM 760 C CA . GLU A 1 101 ? 9.189 9.234 2.589 1.00 85.88 101 GLU A CA 1
ATOM 761 C C . GLU A 1 101 ? 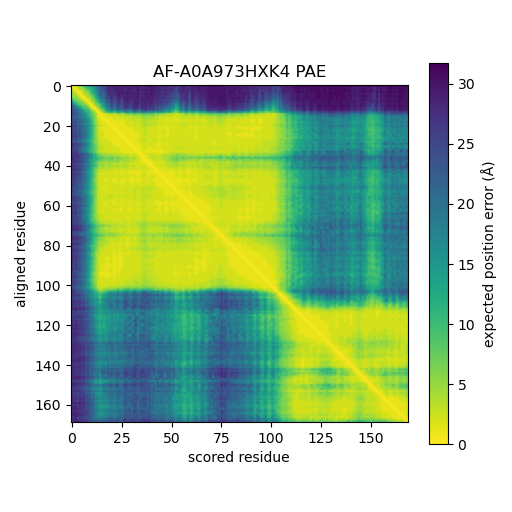10.206 9.549 3.701 1.00 85.88 101 GLU A C 1
ATOM 763 O O . GLU A 1 101 ? 11.332 9.952 3.413 1.00 85.88 101 GLU A O 1
ATOM 768 N N . ALA A 1 102 ? 9.820 9.373 4.968 1.00 85.06 102 ALA A N 1
ATOM 769 C CA . ALA A 1 102 ? 10.677 9.612 6.126 1.00 85.06 102 ALA A CA 1
ATOM 770 C C . ALA A 1 102 ? 11.569 8.412 6.493 1.00 85.06 102 ALA A C 1
ATOM 772 O O . ALA A 1 102 ? 12.556 8.587 7.214 1.00 85.06 102 ALA A O 1
ATOM 773 N N . ARG A 1 103 ? 11.248 7.195 6.028 1.00 81.06 103 ARG A N 1
ATOM 774 C CA . ARG A 1 103 ? 12.058 6.003 6.309 1.00 81.06 103 ARG A CA 1
ATOM 775 C C . ARG A 1 103 ? 13.349 6.022 5.469 1.00 81.06 103 ARG A C 1
ATOM 777 O O . ARG A 1 103 ? 13.307 6.294 4.274 1.00 81.06 103 ARG A O 1
ATOM 784 N N . PRO A 1 104 ? 14.511 5.705 6.071 1.00 66.00 104 PRO A N 1
ATOM 785 C CA . PRO A 1 104 ? 15.810 5.787 5.396 1.00 66.00 104 PRO A CA 1
ATOM 786 C C . PRO A 1 104 ? 16.010 4.725 4.302 1.00 66.00 104 PRO A C 1
ATOM 788 O O . PRO A 1 104 ? 16.874 4.888 3.442 1.00 66.00 104 PRO A O 1
ATOM 791 N N . GLU A 1 105 ? 15.224 3.647 4.323 1.00 66.25 105 GLU A N 1
ATOM 792 C CA . GLU A 1 105 ? 15.218 2.596 3.303 1.00 66.25 105 GLU A CA 1
ATOM 793 C C . GLU A 1 105 ? 14.209 2.929 2.193 1.00 66.25 105 GLU A C 1
ATOM 795 O O . GLU A 1 105 ? 13.183 2.267 2.052 1.00 66.25 105 GLU A O 1
ATOM 800 N N . ASP A 1 106 ? 14.485 3.966 1.399 1.00 60.78 106 ASP A N 1
ATOM 801 C CA . ASP A 1 106 ? 13.803 4.149 0.115 1.00 60.78 106 ASP A CA 1
ATOM 802 C C . ASP A 1 106 ? 14.333 3.076 -0.860 1.00 60.78 106 ASP A C 1
ATOM 804 O O . ASP A 1 106 ? 15.507 3.139 -1.248 1.00 60.78 106 ASP A O 1
ATOM 808 N N . PRO A 1 107 ? 13.524 2.080 -1.285 1.00 65.38 107 PRO A N 1
ATOM 809 C CA . PRO A 1 107 ? 13.948 1.100 -2.290 1.00 65.38 107 PRO A CA 1
ATOM 810 C C . PRO A 1 107 ? 14.231 1.747 -3.660 1.00 65.38 107 PRO A C 1
ATOM 812 O O . PRO A 1 107 ? 14.705 1.076 -4.580 1.00 65.38 107 PRO A O 1
ATOM 815 N N . GLY A 1 108 ? 13.955 3.046 -3.798 1.00 65.75 108 GLY A N 1
ATOM 816 C CA . GLY A 1 108 ? 14.114 3.846 -4.991 1.00 65.75 108 GLY A CA 1
ATOM 817 C C . GLY A 1 108 ? 12.849 3.848 -5.841 1.00 65.75 108 GLY A C 1
ATOM 818 O O . GLY A 1 108 ? 11.921 3.052 -5.682 1.00 65.75 108 GLY A O 1
ATOM 819 N N . THR A 1 109 ? 12.817 4.752 -6.817 1.00 65.00 109 THR A N 1
ATOM 820 C CA . THR A 1 109 ? 11.719 4.794 -7.789 1.00 65.00 109 THR A CA 1
ATOM 821 C C . THR A 1 109 ? 11.742 3.562 -8.698 1.00 65.00 109 THR A C 1
ATOM 823 O O . THR A 1 109 ? 12.774 3.204 -9.272 1.00 65.00 109 THR A O 1
ATOM 826 N N . VAL A 1 110 ? 10.582 2.924 -8.885 1.00 69.56 110 VAL A N 1
ATOM 827 C CA . VAL A 1 110 ? 10.423 1.883 -9.908 1.00 69.56 110 VAL A CA 1
ATOM 828 C C . VAL A 1 110 ? 10.405 2.564 -11.275 1.00 69.56 110 VAL A C 1
ATOM 830 O O . VAL A 1 110 ? 9.383 3.087 -11.719 1.00 69.56 110 VAL A O 1
ATOM 833 N N . GLY A 1 111 ? 11.559 2.589 -11.937 1.00 73.56 111 GLY A N 1
ATOM 834 C CA . GLY A 1 111 ? 11.681 3.117 -13.291 1.00 73.56 111 GLY A CA 1
ATOM 835 C C . GLY A 1 111 ? 10.869 2.299 -14.297 1.00 73.56 111 GLY A C 1
ATOM 836 O O . GLY A 1 111 ? 10.761 1.075 -14.192 1.00 73.56 111 GLY A O 1
ATOM 837 N N . ALA A 1 112 ? 10.321 2.971 -15.312 1.00 80.38 112 ALA A N 1
ATOM 838 C CA . ALA A 1 112 ? 9.737 2.281 -16.454 1.00 80.38 112 ALA A CA 1
ATOM 839 C C . ALA A 1 112 ? 10.811 1.411 -17.128 1.00 80.38 112 ALA A C 1
ATOM 841 O O . ALA A 1 112 ? 11.869 1.906 -17.523 1.00 80.38 112 ALA A O 1
ATOM 842 N N . ARG A 1 113 ? 10.526 0.115 -17.266 1.00 88.88 113 ARG A N 1
ATOM 843 C CA . ARG A 1 113 ? 11.399 -0.847 -17.943 1.00 88.88 113 ARG A CA 1
ATOM 844 C C . ARG A 1 113 ? 10.801 -1.283 -19.269 1.00 88.88 113 ARG A C 1
ATOM 846 O O . ARG A 1 113 ? 9.582 -1.329 -19.425 1.00 88.88 113 ARG A O 1
ATOM 853 N N . ARG A 1 114 ? 11.654 -1.691 -20.204 1.00 91.81 114 ARG A N 1
ATOM 854 C CA . ARG A 1 114 ? 11.199 -2.460 -21.370 1.00 91.81 114 ARG A CA 1
ATOM 855 C C . ARG A 1 114 ? 10.960 -3.927 -21.007 1.00 91.81 114 ARG A C 1
ATOM 857 O O . ARG A 1 114 ? 11.445 -4.418 -19.985 1.00 91.81 114 ARG A O 1
ATOM 864 N N . LEU A 1 115 ? 10.279 -4.639 -21.899 1.00 93.31 115 LEU A N 1
ATOM 865 C CA . LEU A 1 115 ? 10.254 -6.100 -21.884 1.00 93.31 115 LEU A CA 1
ATOM 866 C C . LEU A 1 115 ? 11.652 -6.665 -22.199 1.00 93.31 115 LEU A C 1
ATOM 868 O O . LEU A 1 115 ? 12.374 -6.118 -23.047 1.00 93.31 115 LEU A O 1
ATOM 872 N N . SER A 1 116 ? 12.032 -7.763 -21.540 1.00 93.62 116 SER A N 1
ATOM 873 C CA . SER A 1 116 ? 13.188 -8.567 -21.959 1.00 93.62 116 SER A CA 1
ATOM 874 C C . SER A 1 116 ? 12.918 -9.172 -23.341 1.00 93.62 116 SER A C 1
ATOM 876 O O . SER A 1 116 ? 11.769 -9.253 -23.778 1.00 93.62 116 SER A O 1
ATOM 878 N N . ARG A 1 117 ? 13.942 -9.625 -24.069 1.00 93.44 117 ARG A N 1
ATOM 879 C CA . ARG A 1 117 ? 13.750 -10.324 -25.355 1.00 93.44 117 ARG A CA 1
ATOM 880 C C . ARG A 1 117 ? 12.833 -11.532 -25.189 1.00 93.44 117 ARG A C 1
ATOM 882 O O . ARG A 1 117 ? 11.968 -11.786 -26.025 1.00 93.44 117 ARG A O 1
ATOM 889 N N . SER A 1 118 ? 13.015 -12.264 -24.092 1.00 93.44 118 SER A N 1
ATOM 890 C CA . SER A 1 118 ? 12.211 -13.431 -23.747 1.00 93.44 118 SER A CA 1
ATOM 891 C C . SER A 1 118 ? 10.754 -13.077 -23.483 1.00 93.44 118 SER A C 1
ATOM 893 O O . SER A 1 118 ? 9.886 -13.877 -23.831 1.00 93.44 118 SER A O 1
ATOM 895 N N . GLU A 1 119 ? 10.484 -11.937 -22.851 1.00 94.62 119 GLU A N 1
ATOM 896 C CA . GLU A 1 119 ? 9.130 -11.419 -22.640 1.00 94.62 119 GLU A CA 1
ATOM 897 C C . GLU A 1 119 ? 8.539 -10.917 -23.962 1.00 94.62 119 GLU A C 1
ATOM 899 O O . GLU A 1 119 ? 7.504 -11.418 -24.381 1.00 94.62 119 GLU A O 1
ATOM 904 N N . LEU A 1 120 ? 9.241 -10.036 -24.683 1.00 94.50 120 LEU A N 1
ATOM 905 C CA . LEU A 1 120 ? 8.784 -9.445 -25.943 1.00 94.50 120 LEU A CA 1
ATOM 906 C C . LEU A 1 120 ? 8.407 -10.507 -26.980 1.00 94.50 120 LEU A C 1
ATOM 908 O O . LEU A 1 120 ? 7.341 -10.426 -27.578 1.00 94.50 120 LEU A O 1
ATOM 912 N N . ARG A 1 121 ? 9.248 -11.529 -27.172 1.00 94.69 121 ARG A N 1
ATOM 913 C CA . ARG A 1 121 ? 8.965 -12.628 -28.106 1.00 94.69 121 ARG A CA 1
ATOM 914 C C . ARG A 1 121 ? 7.691 -13.388 -27.739 1.00 94.69 121 ARG A C 1
ATOM 916 O O . ARG A 1 121 ? 6.923 -13.731 -28.630 1.00 94.69 121 ARG A O 1
ATOM 923 N N . LYS A 1 122 ? 7.487 -13.677 -26.447 1.00 95.38 122 LYS A N 1
ATOM 924 C CA . LYS A 1 122 ? 6.277 -14.368 -25.977 1.00 95.38 122 LYS A CA 1
ATOM 925 C C . LYS A 1 122 ? 5.058 -13.471 -26.149 1.00 95.38 122 LYS A C 1
ATOM 927 O O . LYS A 1 122 ? 4.084 -13.912 -26.728 1.00 95.38 122 LYS A O 1
ATOM 932 N N . THR A 1 123 ? 5.151 -12.202 -25.759 1.00 95.06 123 THR A N 1
ATOM 933 C CA . THR A 1 123 ? 4.065 -11.230 -25.910 1.00 95.06 123 THR A CA 1
ATOM 934 C C . THR A 1 123 ? 3.664 -11.028 -27.369 1.00 95.06 123 THR A C 1
ATOM 936 O O . THR A 1 123 ? 2.475 -11.012 -27.659 1.00 95.06 123 THR A O 1
ATOM 939 N N . LEU A 1 124 ? 4.622 -10.909 -28.295 1.00 93.94 124 LEU A N 1
ATOM 940 C CA . LEU A 1 124 ? 4.320 -10.810 -29.726 1.00 93.94 124 LEU A CA 1
ATOM 941 C C . LEU A 1 124 ? 3.584 -12.061 -30.210 1.00 93.94 124 LEU A C 1
ATOM 943 O O . LEU A 1 124 ? 2.497 -11.940 -30.759 1.00 93.94 124 LEU A O 1
ATOM 947 N N . ARG A 1 125 ? 4.112 -13.254 -29.915 1.00 95.44 125 ARG A N 1
ATOM 948 C CA . ARG A 1 125 ? 3.458 -14.519 -30.266 1.00 95.44 125 ARG A CA 1
ATOM 949 C C . ARG A 1 125 ? 2.054 -14.629 -29.667 1.00 95.44 125 ARG A C 1
ATOM 951 O O . ARG A 1 125 ? 1.123 -14.977 -30.372 1.00 95.44 125 ARG A O 1
ATOM 958 N N . ASP A 1 126 ? 1.884 -14.316 -28.391 1.00 97.44 126 ASP A N 1
ATOM 959 C CA . ASP A 1 126 ? 0.607 -14.497 -27.698 1.00 97.44 126 ASP A CA 1
ATOM 960 C C . ASP A 1 126 ? -0.460 -13.493 -28.168 1.00 97.44 126 ASP A C 1
ATOM 962 O O . ASP A 1 126 ? -1.646 -13.815 -28.172 1.00 97.44 126 ASP A O 1
ATOM 966 N N . LEU A 1 127 ? -0.058 -12.281 -28.572 1.00 96.44 127 LEU A N 1
ATOM 967 C CA . LEU A 1 127 ? -0.987 -11.238 -29.019 1.00 96.44 127 LEU A CA 1
ATOM 968 C C . LEU A 1 127 ? -1.265 -11.261 -30.524 1.00 96.44 127 LEU A C 1
ATOM 970 O O . LEU A 1 127 ? -2.345 -10.842 -30.937 1.00 96.44 127 LEU A O 1
ATOM 974 N N . THR A 1 128 ? -0.302 -11.685 -31.345 1.00 94.25 128 THR A N 1
ATOM 975 C CA . THR A 1 128 ? -0.400 -11.588 -32.812 1.00 94.25 128 THR A CA 1
ATOM 976 C C . THR A 1 128 ? -0.281 -12.927 -33.533 1.00 94.25 128 THR A C 1
ATOM 978 O O . THR A 1 128 ? -0.527 -12.973 -34.734 1.00 94.25 128 THR A O 1
ATOM 981 N N . ASP A 1 129 ? 0.080 -14.001 -32.826 1.00 95.25 129 ASP A N 1
ATOM 982 C CA . ASP A 1 129 ? 0.414 -15.326 -33.374 1.00 95.25 129 ASP A CA 1
ATOM 983 C C . ASP A 1 129 ? 1.610 -15.318 -34.350 1.00 95.25 129 ASP A C 1
ATOM 985 O O . ASP A 1 129 ? 1.840 -16.263 -35.102 1.00 95.25 129 ASP A O 1
ATOM 989 N N . ILE A 1 130 ? 2.415 -14.247 -34.333 1.00 91.88 130 ILE A N 1
ATOM 990 C CA . ILE A 1 130 ? 3.606 -14.105 -35.177 1.00 91.88 130 ILE A CA 1
ATOM 991 C C . ILE A 1 130 ? 4.857 -14.448 -34.365 1.00 91.88 130 ILE A C 1
ATOM 993 O O . ILE A 1 130 ? 5.127 -13.868 -33.310 1.00 91.88 130 ILE A O 1
ATOM 997 N N . GLU A 1 131 ? 5.681 -15.349 -34.899 1.00 92.38 131 GLU A N 1
ATOM 998 C CA . GLU A 1 131 ? 6.986 -15.674 -34.327 1.00 92.38 131 GLU A CA 1
ATOM 999 C C . GLU A 1 131 ? 8.097 -14.831 -34.968 1.00 92.38 131 GLU A C 1
ATOM 1001 O O . GLU A 1 131 ? 8.452 -15.011 -36.132 1.00 92.38 131 GLU A O 1
ATOM 1006 N N . ILE A 1 132 ? 8.675 -13.916 -34.182 1.00 89.06 132 ILE A N 1
ATOM 1007 C CA . ILE A 1 132 ? 9.809 -13.076 -34.593 1.00 89.06 132 ILE A CA 1
ATOM 1008 C C . ILE A 1 132 ? 11.064 -13.472 -33.809 1.00 89.06 132 ILE A C 1
ATOM 1010 O O . ILE A 1 132 ? 11.046 -13.571 -32.577 1.00 89.06 132 ILE A O 1
ATOM 1014 N N . ASP A 1 133 ? 12.190 -13.638 -34.510 1.00 90.50 133 ASP A N 1
ATOM 1015 C CA . ASP A 1 133 ? 13.502 -13.851 -33.890 1.00 90.50 133 ASP A CA 1
ATOM 1016 C C . ASP A 1 133 ? 14.090 -12.531 -33.364 1.00 90.50 133 ASP A C 1
ATOM 1018 O O . ASP A 1 133 ? 15.011 -11.941 -33.934 1.00 90.50 133 ASP A O 1
ATOM 1022 N N . VAL A 1 134 ? 13.556 -12.067 -32.232 1.00 91.50 134 VAL A N 1
ATOM 1023 C CA . VAL A 1 134 ? 13.982 -10.828 -31.557 1.00 91.50 134 VAL A CA 1
ATOM 1024 C C . VAL A 1 134 ? 15.482 -10.786 -31.236 1.00 91.50 134 VAL A C 1
ATOM 1026 O O . VAL A 1 134 ? 16.044 -9.699 -31.099 1.00 91.50 134 VAL A O 1
ATOM 1029 N N . ASN A 1 135 ? 16.161 -11.938 -31.154 1.00 90.44 135 ASN A N 1
ATOM 1030 C CA . ASN A 1 135 ? 17.590 -12.009 -30.837 1.00 90.44 135 ASN A CA 1
ATOM 1031 C C . ASN A 1 135 ? 18.472 -11.438 -31.952 1.00 90.44 135 ASN A C 1
ATOM 1033 O O . ASN A 1 135 ? 19.597 -11.026 -31.684 1.00 90.44 135 ASN A O 1
ATOM 1037 N N . ARG A 1 136 ? 17.972 -11.393 -33.193 1.00 90.62 136 ARG A N 1
ATOM 1038 C CA . ARG A 1 136 ? 18.678 -10.763 -34.321 1.00 90.62 136 ARG A CA 1
ATOM 1039 C C . ARG A 1 136 ? 18.594 -9.242 -34.285 1.00 90.62 136 ARG A C 1
ATOM 1041 O O . ARG A 1 136 ? 19.448 -8.563 -34.853 1.00 90.62 136 ARG A O 1
ATOM 1048 N N . HIS A 1 137 ? 17.573 -8.710 -33.621 1.00 90.06 137 HIS A N 1
ATOM 1049 C CA . HIS A 1 137 ? 17.241 -7.291 -33.658 1.00 90.06 137 HIS A CA 1
ATOM 1050 C C . HIS A 1 137 ? 17.624 -6.562 -32.373 1.00 90.06 137 HIS A C 1
ATOM 1052 O O . HIS A 1 137 ? 17.983 -5.388 -32.442 1.00 90.06 137 HIS A O 1
ATOM 1058 N N . LEU A 1 138 ? 17.621 -7.235 -31.220 1.00 92.00 138 LEU A N 1
ATOM 1059 C CA . LEU A 1 138 ? 17.937 -6.645 -29.920 1.00 92.00 138 LEU A CA 1
ATOM 1060 C C . LEU A 1 138 ? 19.228 -7.222 -29.320 1.00 92.00 138 LEU A C 1
ATOM 1062 O O . LEU A 1 138 ? 19.490 -8.417 -29.460 1.00 92.00 138 LEU A O 1
ATOM 1066 N N . PRO A 1 139 ? 20.031 -6.393 -28.625 1.00 91.31 139 PRO A N 1
ATOM 1067 C CA . PRO A 1 139 ? 21.182 -6.883 -27.873 1.00 91.31 139 PRO A CA 1
ATOM 1068 C C . PRO A 1 139 ? 20.742 -7.814 -26.739 1.00 91.31 139 PRO A C 1
ATOM 1070 O O . PRO A 1 139 ? 19.582 -7.803 -26.323 1.00 91.31 139 PRO A O 1
ATOM 1073 N N . ALA A 1 140 ? 21.688 -8.594 -26.214 1.00 91.12 140 ALA A N 1
ATOM 1074 C CA . ALA A 1 140 ? 21.421 -9.442 -25.065 1.00 91.12 140 ALA A CA 1
ATOM 1075 C C . ALA A 1 140 ? 20.973 -8.626 -23.847 1.00 91.12 140 ALA A C 1
ATOM 1077 O O . ALA A 1 140 ? 21.535 -7.571 -23.553 1.00 91.12 140 ALA A O 1
ATOM 1078 N N . ASP A 1 141 ? 19.957 -9.132 -23.151 1.00 91.69 141 ASP A N 1
ATOM 1079 C CA . ASP A 1 141 ? 19.516 -8.546 -21.893 1.00 91.69 141 ASP A CA 1
ATOM 1080 C C . ASP A 1 141 ? 20.527 -8.873 -20.790 1.00 91.69 141 ASP A C 1
ATOM 1082 O O . ASP A 1 141 ? 21.046 -9.994 -20.757 1.00 91.69 141 ASP A O 1
ATOM 1086 N N . PRO A 1 142 ? 20.807 -7.926 -19.885 1.00 87.44 142 PRO A N 1
ATOM 1087 C CA . PRO A 1 142 ? 21.609 -8.203 -18.705 1.00 87.44 142 PRO A CA 1
ATOM 1088 C C . PRO A 1 142 ? 20.907 -9.244 -17.824 1.00 87.44 142 PRO A C 1
ATOM 1090 O O . PRO A 1 142 ? 19.746 -9.080 -17.448 1.00 87.44 142 PRO A O 1
ATOM 1093 N N . SER A 1 143 ? 21.631 -10.308 -17.484 1.00 85.38 143 SER A N 1
ATOM 1094 C CA . SER A 1 143 ? 21.139 -11.392 -16.634 1.00 85.38 143 SER A CA 1
ATOM 1095 C C . SER A 1 143 ? 21.899 -11.460 -15.311 1.00 85.38 143 SER A C 1
ATOM 1097 O O . SER A 1 143 ? 23.128 -11.423 -15.321 1.00 85.38 143 SER A O 1
ATOM 1099 N N . SER A 1 144 ? 21.182 -11.630 -14.202 1.00 81.25 144 SER A N 1
ATOM 1100 C CA . SER A 1 144 ? 21.719 -11.975 -12.875 1.00 81.25 144 SER A CA 1
ATOM 1101 C C . SER A 1 144 ? 20.975 -13.197 -12.378 1.00 81.25 144 SER A C 1
ATOM 1103 O O . SER A 1 144 ? 19.778 -13.321 -12.630 1.00 81.25 144 SER A O 1
ATOM 1105 N N . ASP A 1 145 ? 21.684 -14.115 -11.723 1.00 83.75 145 ASP A N 1
ATOM 1106 C CA . ASP A 1 145 ? 21.099 -15.312 -11.099 1.00 83.75 145 ASP A CA 1
ATOM 1107 C C . ASP A 1 145 ? 20.227 -16.160 -12.048 1.00 83.75 145 ASP A C 1
ATOM 1109 O O . ASP A 1 145 ? 19.323 -16.875 -11.628 1.00 83.75 145 ASP A O 1
ATOM 1113 N N . GLY A 1 146 ? 20.501 -16.084 -13.357 1.00 84.56 146 GLY A N 1
ATOM 1114 C CA . GLY A 1 146 ? 19.744 -16.779 -14.403 1.00 84.56 146 GLY A CA 1
ATOM 1115 C C . GLY A 1 146 ? 18.472 -16.067 -14.883 1.00 84.56 146 GLY A C 1
ATOM 1116 O O . GLY A 1 146 ? 17.790 -16.598 -15.758 1.00 84.56 146 GLY A O 1
ATOM 1117 N N . PHE A 1 147 ? 18.167 -14.870 -14.379 1.00 86.81 147 PHE A N 1
ATOM 1118 C CA . PHE A 1 147 ? 16.989 -14.084 -14.753 1.00 86.81 147 PHE A CA 1
ATOM 1119 C C . PHE A 1 147 ? 17.346 -12.918 -15.681 1.00 86.81 147 PHE A C 1
ATOM 1121 O O . PHE A 1 147 ? 18.272 -12.154 -15.408 1.00 86.81 147 PHE A O 1
ATOM 1128 N N . ASP A 1 148 ? 16.580 -12.755 -16.766 1.00 88.12 148 ASP A N 1
ATOM 1129 C CA . ASP A 1 148 ? 16.759 -11.710 -17.791 1.00 88.12 148 ASP A CA 1
ATOM 1130 C C . ASP A 1 148 ? 15.726 -10.565 -17.709 1.00 88.12 148 ASP A C 1
ATOM 1132 O O . ASP A 1 148 ? 15.700 -9.685 -18.568 1.00 88.12 148 ASP A O 1
ATOM 1136 N N . ASN A 1 149 ? 14.875 -10.561 -16.677 1.00 87.56 149 ASN A N 1
ATOM 1137 C CA . ASN A 1 149 ? 13.727 -9.658 -16.510 1.00 87.56 149 ASN A CA 1
ATOM 1138 C C . ASN A 1 149 ? 13.924 -8.596 -15.408 1.00 87.56 149 ASN A C 1
ATOM 1140 O O . ASN A 1 149 ? 12.960 -8.059 -14.860 1.00 87.56 149 ASN A O 1
ATOM 1144 N N . GLN A 1 150 ? 15.175 -8.278 -15.075 1.00 84.31 150 GLN A N 1
ATOM 1145 C CA . GLN A 1 150 ? 15.508 -7.347 -13.998 1.00 84.31 150 GLN A CA 1
ATOM 1146 C C . GLN A 1 150 ? 15.206 -5.895 -14.386 1.00 84.31 150 GLN A C 1
ATOM 1148 O O . GLN A 1 150 ? 15.844 -5.325 -15.273 1.00 84.31 150 GLN A O 1
ATOM 1153 N N . GLY A 1 151 ? 14.259 -5.265 -13.686 1.00 80.75 151 GLY A N 1
ATOM 1154 C CA . GLY A 1 151 ? 13.750 -3.943 -14.057 1.00 80.75 151 GLY A CA 1
ATOM 1155 C C . GLY A 1 151 ? 14.793 -2.830 -14.080 1.00 80.75 151 GLY A C 1
ATOM 1156 O O . GLY A 1 151 ? 14.842 -2.082 -15.052 1.00 80.75 151 GLY A O 1
ATOM 1157 N N . GLY A 1 152 ? 15.682 -2.781 -13.084 1.00 79.31 152 GLY A N 1
ATOM 1158 C CA . GLY A 1 152 ? 16.745 -1.769 -13.018 1.00 79.31 152 GLY A CA 1
ATOM 1159 C C . GLY A 1 152 ? 17.766 -1.850 -14.159 1.00 79.31 152 GLY A C 1
ATOM 1160 O O . GLY A 1 152 ? 18.449 -0.870 -14.443 1.00 79.31 152 GLY A O 1
ATOM 1161 N N . ALA A 1 153 ? 17.856 -2.993 -14.844 1.00 83.62 153 ALA A N 1
ATOM 1162 C CA . ALA A 1 153 ? 18.815 -3.220 -15.921 1.00 83.62 153 ALA A CA 1
ATOM 1163 C C . ALA A 1 153 ? 18.183 -3.117 -17.328 1.00 83.62 153 ALA A C 1
ATOM 1165 O O . ALA A 1 153 ? 18.891 -2.999 -18.330 1.00 83.62 153 ALA A O 1
ATOM 1166 N N . LEU A 1 154 ? 16.849 -3.125 -17.422 1.00 88.81 154 LEU A N 1
ATOM 1167 C CA . LEU A 1 154 ? 16.093 -3.094 -18.677 1.00 88.81 154 LEU A CA 1
ATOM 1168 C C . LEU A 1 154 ? 15.641 -1.675 -19.044 1.00 88.81 154 LEU A C 1
ATOM 1170 O O . LEU A 1 154 ? 14.448 -1.373 -19.114 1.00 88.81 154 LEU A O 1
ATOM 1174 N N . SER A 1 155 ? 16.609 -0.804 -19.327 1.00 86.94 155 SER A N 1
ATOM 1175 C CA . SER A 1 155 ? 16.340 0.577 -19.735 1.00 86.94 155 SER A CA 1
ATOM 1176 C C . SER A 1 155 ? 15.931 0.710 -21.210 1.00 86.94 155 SER A C 1
ATOM 1178 O O . SER A 1 155 ? 16.215 -0.142 -22.062 1.00 86.94 155 SER A O 1
ATOM 1180 N N . LEU A 1 156 ? 15.243 1.813 -21.509 1.00 87.88 156 LEU A N 1
ATOM 1181 C CA . LEU A 1 156 ? 14.673 2.135 -22.817 1.00 87.88 156 LEU A CA 1
ATOM 1182 C C . LEU A 1 156 ? 15.518 3.231 -23.492 1.00 87.88 156 LEU A C 1
ATOM 1184 O O . LEU A 1 156 ? 15.164 4.406 -23.508 1.00 87.88 156 LEU A O 1
ATOM 1188 N N . SER A 1 157 ? 16.697 2.853 -23.994 1.00 88.81 157 SER A N 1
ATOM 1189 C CA . SER A 1 157 ? 17.608 3.793 -24.663 1.00 88.81 157 SER A CA 1
ATOM 1190 C C . SER A 1 157 ? 17.164 4.103 -26.103 1.00 88.81 157 SER A C 1
ATOM 1192 O O . SER A 1 157 ? 16.497 3.269 -26.722 1.00 88.81 157 SER A O 1
ATOM 1194 N N . PRO A 1 158 ? 17.573 5.246 -26.696 1.00 92.00 158 PRO A N 1
ATOM 1195 C CA . PRO A 1 158 ? 17.226 5.591 -28.080 1.00 92.00 158 PRO A CA 1
ATOM 1196 C C . PRO A 1 158 ? 17.558 4.489 -29.100 1.00 92.00 158 PRO A C 1
ATOM 1198 O O . PRO A 1 158 ? 16.765 4.208 -29.993 1.00 92.00 158 PRO A O 1
ATOM 1201 N N . MET A 1 159 ? 18.685 3.794 -28.919 1.00 92.31 159 MET A N 1
ATOM 1202 C CA . MET A 1 159 ? 19.072 2.655 -29.761 1.00 92.31 159 MET A CA 1
ATOM 1203 C C . MET A 1 159 ? 18.084 1.483 -29.648 1.00 92.31 159 MET A C 1
ATOM 1205 O O . MET A 1 159 ? 17.787 0.825 -30.645 1.00 92.31 159 MET A O 1
ATOM 1209 N N . ILE A 1 160 ? 17.591 1.184 -28.441 1.00 92.94 160 ILE A N 1
ATOM 1210 C CA . ILE A 1 160 ? 16.592 0.126 -28.258 1.00 92.94 160 ILE A CA 1
ATOM 1211 C C . ILE A 1 160 ? 15.286 0.508 -28.953 1.00 92.94 160 ILE A C 1
ATOM 1213 O O . ILE A 1 160 ? 14.719 -0.331 -29.644 1.00 92.94 160 ILE A O 1
ATOM 1217 N N . VAL A 1 161 ? 14.844 1.762 -28.820 1.00 92.75 161 VAL A N 1
ATOM 1218 C CA . VAL A 1 161 ? 13.641 2.265 -29.503 1.00 92.75 161 VAL A CA 1
ATOM 1219 C C . VAL A 1 161 ? 13.758 2.076 -31.014 1.00 92.75 161 VAL A C 1
ATOM 1221 O O . VAL A 1 161 ? 12.868 1.494 -31.626 1.00 92.75 161 VAL A O 1
ATOM 1224 N N . GLU A 1 162 ? 14.878 2.486 -31.612 1.00 92.81 162 GLU A N 1
ATOM 1225 C CA . GLU A 1 162 ? 15.114 2.327 -33.051 1.00 92.81 162 GLU A CA 1
ATOM 1226 C C . GLU A 1 162 ? 15.054 0.854 -33.489 1.00 92.81 162 GLU A C 1
ATOM 1228 O O . GLU A 1 162 ? 14.449 0.518 -34.505 1.00 92.81 162 GLU A O 1
ATOM 1233 N N . ARG A 1 163 ? 15.640 -0.055 -32.702 1.00 92.50 163 ARG A N 1
ATOM 1234 C CA . ARG A 1 163 ? 15.598 -1.498 -32.983 1.00 92.50 163 ARG A CA 1
ATOM 1235 C C . ARG A 1 163 ? 14.193 -2.081 -32.848 1.00 92.50 163 ARG A C 1
ATOM 1237 O O . ARG A 1 163 ? 13.850 -2.954 -33.635 1.00 92.50 163 ARG A O 1
ATOM 1244 N N . LEU A 1 164 ? 13.394 -1.611 -31.889 1.00 92.94 164 LEU A N 1
ATOM 1245 C CA . LEU A 1 164 ? 11.991 -2.011 -31.754 1.00 92.94 164 LEU A CA 1
ATOM 1246 C C . LEU A 1 164 ? 11.160 -1.547 -32.958 1.00 92.94 164 LEU A C 1
ATOM 1248 O O . LEU A 1 164 ? 10.363 -2.332 -33.459 1.00 92.94 164 LEU A O 1
ATOM 1252 N N . PHE A 1 165 ? 11.390 -0.335 -33.476 1.00 92.19 165 PHE A N 1
ATOM 1253 C CA . PHE A 1 165 ? 10.747 0.116 -34.716 1.00 92.19 165 PHE A CA 1
ATOM 1254 C C . PHE A 1 165 ? 11.105 -0.775 -35.909 1.00 92.19 165 PHE A C 1
ATOM 1256 O O . PHE A 1 165 ? 10.208 -1.195 -36.627 1.00 92.19 165 PHE A O 1
ATOM 1263 N N . ARG A 1 166 ? 12.375 -1.174 -36.061 1.00 88.56 166 ARG A N 1
ATOM 1264 C CA . ARG A 1 166 ? 12.782 -2.119 -37.122 1.00 88.56 166 ARG A CA 1
ATOM 1265 C C . ARG A 1 166 ? 12.170 -3.517 -37.002 1.00 88.56 166 ARG A C 1
ATOM 1267 O O . ARG A 1 166 ? 12.242 -4.276 -37.956 1.00 88.56 166 ARG A O 1
ATOM 1274 N N . ILE A 1 167 ? 11.682 -3.905 -35.824 1.00 90.00 167 ILE A N 1
ATOM 1275 C CA . ILE A 1 167 ? 10.945 -5.166 -35.640 1.00 90.00 167 ILE A CA 1
ATOM 1276 C C . ILE A 1 167 ? 9.486 -5.007 -36.091 1.00 90.00 167 ILE A C 1
ATOM 1278 O O . ILE A 1 167 ? 8.858 -5.994 -36.461 1.00 90.00 167 ILE A O 1
ATOM 1282 N N . ALA A 1 168 ? 8.944 -3.791 -36.003 1.00 86.88 168 ALA A N 1
ATOM 1283 C CA . ALA A 1 168 ? 7.556 -3.486 -36.331 1.00 86.88 168 ALA A CA 1
ATOM 1284 C C . ALA A 1 168 ? 7.321 -3.188 -37.824 1.00 86.88 168 ALA A C 1
ATOM 1286 O O . ALA A 1 168 ? 6.170 -3.237 -38.257 1.00 86.88 168 ALA A O 1
ATOM 1287 N N . GLU A 1 169 ? 8.376 -2.858 -38.575 1.00 79.88 169 GLU A N 1
ATOM 1288 C CA . GLU A 1 169 ? 8.377 -2.744 -40.046 1.00 79.88 169 GLU A CA 1
ATOM 1289 C C . GLU A 1 169 ? 8.408 -4.115 -40.735 1.00 79.88 169 GLU A C 1
ATOM 1291 O O . GLU A 1 169 ? 7.652 -4.280 -41.721 1.00 79.88 169 GLU A O 1
#

pLDDT: mean 87.5, std 13.81, range [41.03, 97.88]

Secondary structure (DSSP, 8-state):
--------------PPPPPHHHHHHHHHHTGGGS-SSS-GGG--HHHHHHHGGGS-HHHHHHHHHHHHH---SPTTS-PPPHHHHHHHHHHHHHHHHHHHHHSS---------PPPHHHHHHHHHHHH-----GGGTSPPPP-BTTBS--GGG----HHHHHHHHHHH-

Sequence (169 aa):
MLASLVLAATLTADLPPLPSQVNDVIESNCVRCHSGDKPKGGLDLEVVLEDGADADLEDWRKIQLVLNSGEMPPEGEKAPTPGDREQAISNLQHWVRQLLEARPEDPGTVGARRLSRSELRKTLRDLTDIEIDVNRHLPADPSSDGFDNQGGALSLSPMIVERLFRIAE

Nearest PDB structures (foldseek):
  3lhp-assembly1_S  TM=3.251E-01  e=6.819E+00  synthetic construct
  8t3u-assembly1_B  TM=2.390E-01  e=7.236E+00  Homo sapiens

Radius of gyration: 25.1 Å; Cα contacts (8 Å, |Δi|>4): 155; chains: 1; bounding box: 72×38×64 Å

Foldseek 3Di:
DDDDDPDPPPPPLPQDAQDVLLVCQCVQFPQVQADDPDHPPVHHVVVCNVCGLVDDVVNLVVSLVCLVVVCPDPPPTDHDDPVSSVVSNVRSVVSVVSSQVSDPPPVDDQDDFDAALVRVQVVCCVPPVDGDPCPVQDPHADDDPRDRGDRVRRDDDPSNVVSVVVSVD